Protein AF-A0A9E5NT18-F1 (afdb_monomer)

Sequence (107 aa):
NPAVIASTWSTMYEFAPHRLMLGLGAWFEPMASSVGVNRRRSLTAMREYVESIRSLFTMETVTYEGEFVQFKEAQLDIVQQDRSPREIPIYIGATGDKMLQLSGEIA

Solvent-accessible surface area (backbone atoms only — not comparable to full-atom values): 6581 Å² total; per-residue (Å²): 111,48,68,60,52,39,49,55,51,54,60,48,37,78,81,38,69,87,73,55,70,47,80,46,66,78,71,54,84,68,62,32,57,75,72,72,42,82,89,65,66,54,68,60,46,49,52,47,41,54,54,55,28,53,49,43,32,52,48,42,76,34,68,43,90,56,96,83,41,77,39,76,73,39,56,66,86,66,96,88,62,86,68,65,59,58,79,59,54,76,44,70,61,57,70,59,72,69,37,44,51,49,46,66,76,71,104

Radius of gyration: 14.47 Å; Cα contacts (8 Å, |Δi|>4): 128; chains: 1; bounding box: 33×27×36 Å

Foldseek 3Di:
DLLVVLLVVVVVCVVPPPPAAAEDELDDPPVCVVVVHDRDPSLQLVLQSLVVSQVQLQQAQDADDGPNDGDDRDGNDDDDDDSHRRPHHYHYPADDDSSVVSRVVSD

Structure (mmCIF, N/C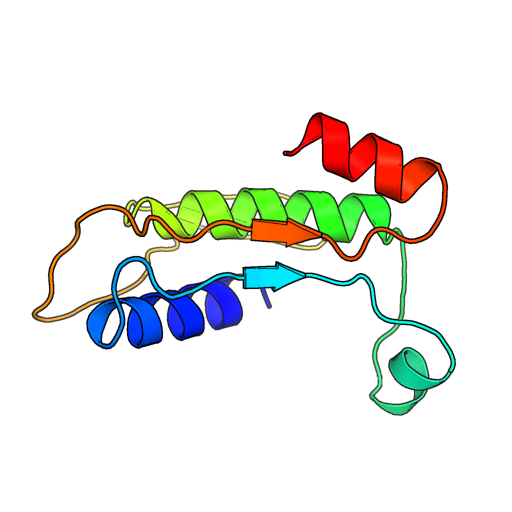A/C/O backbone):
data_AF-A0A9E5NT18-F1
#
_entry.id   AF-A0A9E5NT18-F1
#
loop_
_atom_site.group_PDB
_atom_site.id
_atom_site.type_symbol
_atom_site.label_atom_id
_atom_site.label_alt_id
_atom_site.label_comp_id
_atom_site.label_asym_id
_atom_site.label_entity_id
_atom_site.label_seq_id
_atom_site.pdbx_PDB_ins_code
_atom_site.Cartn_x
_atom_site.Cartn_y
_atom_site.Cartn_z
_atom_site.occupancy
_atom_site.B_iso_or_equiv
_atom_site.auth_seq_id
_atom_site.auth_comp_id
_atom_site.auth_asym_id
_atom_site.auth_atom_id
_atom_site.pdbx_PDB_model_num
ATOM 1 N N . ASN A 1 1 ? -0.302 8.610 -4.018 1.00 91.25 1 ASN A N 1
ATOM 2 C CA . ASN A 1 1 ? -0.259 8.898 -2.570 1.00 91.25 1 ASN A CA 1
ATOM 3 C C . ASN A 1 1 ? -1.168 7.894 -1.861 1.00 91.25 1 ASN A C 1
ATOM 5 O O . ASN A 1 1 ? -2.370 7.948 -2.105 1.00 91.25 1 ASN A O 1
ATOM 9 N N . PRO A 1 2 ? -0.619 6.978 -1.047 1.00 95.62 2 PRO A N 1
ATOM 10 C CA . PRO A 1 2 ? -1.390 5.942 -0.352 1.00 95.62 2 PRO A CA 1
ATOM 11 C C . PRO A 1 2 ? -2.412 6.484 0.658 1.00 95.62 2 PRO A C 1
ATOM 13 O O . PRO A 1 2 ? -3.504 5.934 0.737 1.00 95.62 2 PRO A O 1
ATOM 16 N N . ALA A 1 3 ? -2.136 7.592 1.355 1.00 95.88 3 ALA A N 1
ATOM 17 C CA . ALA A 1 3 ? -3.081 8.166 2.320 1.00 95.88 3 ALA A CA 1
ATOM 18 C C . ALA A 1 3 ? -4.360 8.684 1.642 1.00 95.88 3 ALA A C 1
ATOM 20 O O . ALA A 1 3 ? -5.466 8.456 2.126 1.00 95.88 3 ALA A O 1
ATOM 21 N N . VAL A 1 4 ? -4.217 9.318 0.473 1.00 95.94 4 VAL A N 1
ATOM 22 C CA . VAL A 1 4 ? -5.363 9.785 -0.328 1.00 95.94 4 VAL A CA 1
ATOM 23 C C . VAL A 1 4 ? -6.201 8.606 -0.824 1.00 95.94 4 VAL A C 1
ATOM 25 O O . VAL A 1 4 ? -7.427 8.659 -0.766 1.00 95.94 4 VAL A O 1
ATOM 28 N N . ILE A 1 5 ? -5.553 7.528 -1.278 1.00 96.88 5 ILE A N 1
ATOM 29 C CA . ILE A 1 5 ? -6.243 6.304 -1.711 1.00 96.88 5 ILE A CA 1
ATOM 30 C C . ILE A 1 5 ? -7.009 5.694 -0.532 1.00 96.88 5 ILE A C 1
ATOM 32 O O . ILE A 1 5 ? -8.208 5.456 -0.648 1.00 96.88 5 ILE A O 1
ATOM 36 N N . ALA A 1 6 ? -6.349 5.506 0.614 1.00 96.12 6 ALA A N 1
ATOM 37 C CA . ALA A 1 6 ? -6.965 4.932 1.805 1.00 96.12 6 ALA A CA 1
ATOM 38 C C . ALA A 1 6 ? -8.154 5.773 2.303 1.00 96.12 6 ALA A C 1
ATOM 40 O O . ALA A 1 6 ? -9.224 5.229 2.557 1.00 96.12 6 ALA A O 1
ATOM 41 N N . SER A 1 7 ? -8.013 7.101 2.361 1.00 94.69 7 SER A N 1
ATOM 42 C CA . SER A 1 7 ? -9.112 8.004 2.726 1.00 94.69 7 SER A CA 1
ATOM 43 C C . SER A 1 7 ? -10.290 7.893 1.754 1.00 94.69 7 SER A C 1
ATOM 45 O O . SER A 1 7 ? -11.419 7.701 2.194 1.00 94.69 7 SER A O 1
ATOM 47 N N . THR A 1 8 ? -10.029 7.909 0.442 1.00 95.00 8 THR A N 1
ATOM 48 C CA . THR A 1 8 ? -11.076 7.797 -0.590 1.00 95.00 8 THR A CA 1
ATOM 49 C C . THR A 1 8 ? -11.864 6.494 -0.448 1.00 95.00 8 THR A C 1
ATOM 51 O O . THR A 1 8 ? -13.094 6.503 -0.443 1.00 95.00 8 THR A O 1
ATOM 54 N N . TRP A 1 9 ? -11.165 5.367 -0.291 1.00 95.69 9 TRP A N 1
ATOM 55 C CA . TRP A 1 9 ? -11.807 4.061 -0.139 1.00 95.69 9 TRP A CA 1
ATOM 56 C C . TRP A 1 9 ? -12.518 3.909 1.206 1.00 95.69 9 TRP A C 1
ATOM 58 O O . TRP A 1 9 ? -13.595 3.319 1.245 1.00 95.69 9 TRP A O 1
ATOM 68 N N . SER A 1 10 ? -11.971 4.480 2.282 1.00 92.56 10 SER A N 1
ATOM 69 C CA . SER A 1 10 ? -12.621 4.505 3.596 1.00 92.56 10 SER A CA 1
ATOM 70 C C . SER A 1 10 ? -13.931 5.295 3.556 1.00 92.56 10 SER A C 1
ATOM 72 O O . SER A 1 10 ? -14.950 4.792 4.018 1.00 92.56 10 SER A O 1
ATOM 74 N N . THR A 1 11 ? -13.957 6.465 2.906 1.00 91.19 11 THR A N 1
ATOM 75 C CA . THR A 1 11 ? -15.200 7.225 2.696 1.00 91.19 11 THR A CA 1
ATOM 76 C C . THR A 1 11 ? -16.211 6.428 1.881 1.00 91.19 11 THR A C 1
ATOM 78 O O . THR A 1 11 ? -17.383 6.372 2.231 1.00 91.19 11 THR A O 1
ATOM 81 N N . MET A 1 12 ? -15.789 5.776 0.794 1.00 92.50 12 MET A N 1
ATOM 82 C CA . MET A 1 12 ? -16.713 4.962 -0.001 1.00 92.50 12 MET A CA 1
ATOM 83 C C . MET A 1 12 ? -17.272 3.777 0.800 1.00 92.50 12 MET A C 1
ATOM 85 O O . MET A 1 12 ? -18.424 3.394 0.586 1.00 92.50 12 MET A O 1
ATOM 89 N N . TYR A 1 13 ? -16.470 3.177 1.687 1.00 91.69 13 TYR A N 1
ATOM 90 C CA . TYR A 1 13 ? -16.854 1.997 2.470 1.00 91.69 13 TYR A CA 1
ATOM 91 C C . TYR A 1 13 ? -18.066 2.267 3.352 1.00 91.69 13 TYR A C 1
ATOM 93 O O . TYR A 1 13 ? -18.915 1.396 3.506 1.00 91.69 13 TYR A O 1
ATOM 101 N N . GLU A 1 14 ? -18.205 3.497 3.833 1.00 87.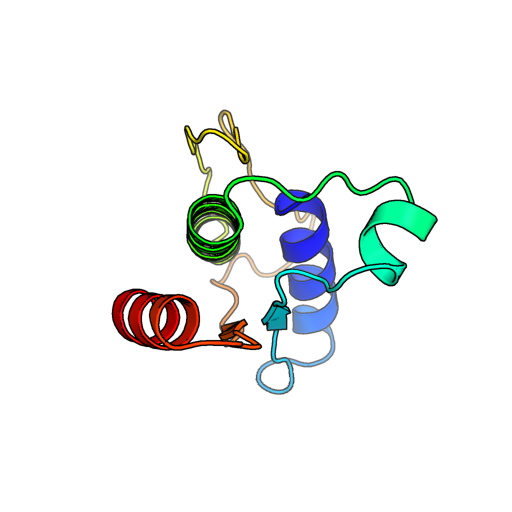25 14 GLU A N 1
ATOM 102 C CA . GLU A 1 14 ? -19.348 3.939 4.633 1.00 87.25 14 GLU A CA 1
ATOM 103 C C . GLU A 1 14 ? -20.666 3.893 3.843 1.00 87.25 14 GLU A C 1
ATOM 105 O O . GLU A 1 14 ? -21.719 3.592 4.401 1.00 87.25 14 GLU A O 1
ATOM 110 N N . PHE A 1 15 ? -20.623 4.119 2.527 1.00 89.88 15 PHE A N 1
ATOM 111 C CA . PHE A 1 15 ? -21.810 4.077 1.666 1.00 89.88 15 PHE A CA 1
ATOM 112 C C . PHE A 1 15 ? -22.104 2.684 1.098 1.00 89.88 15 PHE A C 1
ATOM 114 O O . PHE A 1 15 ? -23.229 2.410 0.673 1.00 89.88 15 PHE A O 1
ATOM 121 N N . ALA A 1 16 ? -21.097 1.814 1.027 1.00 90.25 16 ALA A N 1
ATOM 122 C CA . ALA A 1 16 ? -21.198 0.518 0.365 1.00 90.25 16 ALA A CA 1
ATOM 123 C C . ALA A 1 16 ? -20.351 -0.559 1.072 1.00 90.25 16 ALA A C 1
ATOM 125 O O . ALA A 1 16 ? -19.442 -1.127 0.451 1.00 90.25 16 ALA A O 1
ATOM 126 N N . PRO A 1 17 ? -20.648 -0.876 2.347 1.00 84.75 17 PRO A N 1
ATOM 127 C CA . PRO A 1 17 ? -19.889 -1.874 3.089 1.00 84.75 17 PRO A CA 1
ATOM 128 C C . PRO A 1 17 ? -19.959 -3.231 2.379 1.00 84.75 17 PRO A C 1
ATOM 130 O O . PRO A 1 17 ? -20.977 -3.586 1.779 1.00 84.75 17 PRO A O 1
ATOM 133 N N . HIS A 1 18 ? -18.847 -3.968 2.400 1.00 86.81 18 HIS A N 1
ATOM 134 C CA . HIS A 1 18 ? -18.672 -5.279 1.748 1.00 86.81 18 HIS A CA 1
ATOM 135 C C . HIS A 1 18 ? -18.880 -5.313 0.221 1.00 86.81 18 HIS A C 1
ATOM 137 O O . HIS A 1 18 ? -18.926 -6.388 -0.376 1.00 86.81 18 HIS A O 1
ATOM 143 N N . ARG A 1 19 ? -19.001 -4.155 -0.438 1.00 93.62 19 ARG A N 1
ATOM 144 C CA . ARG A 1 19 ? -19.179 -4.052 -1.900 1.00 93.62 19 ARG A CA 1
ATOM 145 C C . ARG A 1 19 ? -18.001 -3.389 -2.606 1.00 93.62 19 ARG A C 1
ATOM 147 O O . ARG A 1 19 ? -18.042 -3.213 -3.823 1.00 93.62 19 ARG A O 1
ATOM 154 N N . LEU A 1 20 ? -16.976 -2.997 -1.855 1.00 94.88 20 LEU A N 1
ATOM 155 C CA . LEU A 1 20 ? -15.801 -2.321 -2.382 1.00 94.88 20 LEU A CA 1
ATOM 156 C C . LEU A 1 20 ? -14.614 -3.255 -2.484 1.00 94.88 20 LEU A C 1
ATOM 158 O O . LEU A 1 20 ? -14.385 -4.100 -1.628 1.00 94.88 20 LEU A O 1
ATOM 162 N N . MET A 1 21 ? -13.831 -3.029 -3.529 1.00 95.69 21 MET A N 1
ATOM 163 C CA . MET A 1 21 ? -12.553 -3.676 -3.778 1.00 95.69 21 MET A CA 1
ATOM 164 C C . MET A 1 21 ? -11.583 -2.578 -4.222 1.00 95.69 21 MET A C 1
ATOM 166 O O . MET A 1 21 ? -11.963 -1.677 -4.976 1.00 95.69 21 MET A O 1
ATOM 170 N N . LEU A 1 22 ? -10.341 -2.618 -3.748 1.00 97.06 22 LEU A N 1
ATOM 171 C CA . LEU A 1 22 ? -9.284 -1.693 -4.154 1.00 97.06 22 LEU A CA 1
ATOM 172 C C . LEU A 1 22 ? -8.356 -2.387 -5.153 1.00 97.06 22 LEU A C 1
ATOM 174 O O . LEU A 1 22 ? -7.578 -3.257 -4.782 1.00 97.06 22 LEU A O 1
ATOM 178 N N . GLY A 1 23 ? -8.426 -1.993 -6.424 1.00 96.19 23 GLY A N 1
ATOM 179 C CA . GLY A 1 23 ? -7.482 -2.436 -7.452 1.00 96.19 23 GLY A CA 1
ATOM 180 C C . GLY A 1 23 ? -6.264 -1.515 -7.532 1.00 96.19 23 GLY A C 1
ATOM 181 O O . GLY A 1 23 ? -6.417 -0.318 -7.770 1.00 96.19 23 GLY A O 1
ATOM 182 N N . LEU A 1 24 ? -5.057 -2.062 -7.382 1.00 95.50 24 LEU A N 1
ATOM 183 C CA . LEU A 1 24 ? -3.791 -1.339 -7.513 1.00 95.50 24 LEU A CA 1
ATOM 184 C C . LEU A 1 24 ? -2.991 -1.845 -8.714 1.00 95.50 24 LEU A C 1
ATOM 186 O O . LEU A 1 24 ? -2.843 -3.044 -8.926 1.00 95.50 24 LEU A O 1
ATOM 190 N N . GLY A 1 25 ? -2.435 -0.920 -9.495 1.00 91.69 25 GLY A N 1
ATOM 191 C CA . GLY A 1 25 ? -1.604 -1.225 -10.657 1.00 91.69 25 GLY A CA 1
ATOM 192 C C . GLY A 1 25 ? -0.358 -0.349 -10.699 1.00 91.69 25 GLY A C 1
ATOM 193 O O . GLY A 1 25 ? -0.361 0.791 -10.241 1.00 91.69 25 GLY A O 1
ATOM 194 N N . ALA A 1 26 ? 0.724 -0.873 -11.271 1.00 88.75 26 ALA A N 1
ATOM 195 C CA . ALA A 1 26 ? 2.020 -0.192 -11.307 1.00 88.75 26 ALA A CA 1
ATOM 196 C C . ALA A 1 26 ? 2.157 0.859 -12.431 1.00 88.75 26 ALA A C 1
ATOM 198 O O . ALA A 1 26 ? 3.279 1.304 -12.700 1.00 88.75 26 ALA A O 1
ATOM 199 N N . TRP A 1 27 ? 1.046 1.217 -13.094 1.00 86.50 27 TRP A N 1
ATOM 200 C CA . TRP A 1 27 ? 0.989 1.980 -14.351 1.00 86.50 27 TRP A CA 1
ATOM 201 C C . TRP A 1 27 ? 1.816 1.359 -15.500 1.00 86.50 27 TRP A C 1
ATOM 203 O O . TRP A 1 27 ? 2.673 0.500 -15.285 1.00 86.50 27 TRP A O 1
ATOM 213 N N . PHE A 1 28 ? 1.567 1.779 -16.743 1.00 86.31 28 PHE A N 1
ATOM 214 C CA . PHE A 1 28 ? 2.321 1.332 -17.924 1.00 86.31 28 PHE A CA 1
ATOM 215 C C . PHE A 1 28 ? 2.828 2.521 -18.753 1.00 86.31 28 PHE A C 1
ATOM 217 O O . PHE A 1 28 ? 2.266 3.613 -18.683 1.00 86.31 28 PHE A O 1
ATOM 224 N N . GLU A 1 29 ? 3.901 2.322 -19.521 1.00 85.31 29 GLU A N 1
ATOM 225 C CA . GLU A 1 29 ? 4.428 3.329 -20.455 1.00 85.31 29 GLU A CA 1
ATOM 226 C C . GLU A 1 29 ? 3.765 3.204 -21.836 1.00 85.31 29 GLU A C 1
ATOM 228 O O . GLU A 1 29 ? 3.493 2.081 -22.259 1.00 85.31 29 GLU A O 1
ATOM 233 N N . PRO A 1 30 ? 3.531 4.311 -22.569 1.00 88.19 30 PRO A N 1
ATOM 234 C CA . PRO A 1 30 ? 3.946 5.691 -22.273 1.00 88.19 30 PRO A CA 1
ATOM 235 C C . PRO A 1 30 ? 2.962 6.479 -21.386 1.00 88.19 30 PRO A C 1
ATOM 237 O O . PRO A 1 30 ? 3.148 7.668 -21.144 1.00 88.19 30 PRO A O 1
ATOM 240 N N . MET A 1 31 ? 1.886 5.849 -20.905 1.00 87.81 31 MET A N 1
ATOM 241 C CA . MET A 1 31 ? 0.841 6.553 -20.153 1.00 87.81 31 MET A CA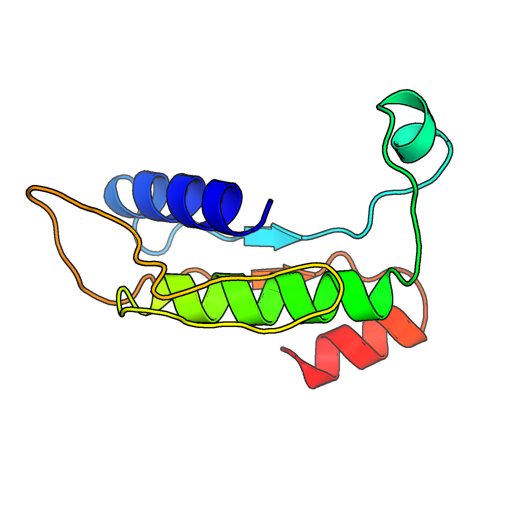 1
ATOM 242 C C . MET A 1 31 ? 1.370 7.188 -18.866 1.00 87.81 31 MET A C 1
ATOM 244 O O . MET A 1 31 ? 1.018 8.325 -18.566 1.00 87.81 31 MET A O 1
ATOM 248 N N . ALA A 1 32 ? 2.240 6.495 -18.132 1.00 89.75 32 ALA A N 1
ATOM 249 C CA . ALA A 1 32 ? 2.822 7.014 -16.899 1.00 89.75 32 ALA A CA 1
ATOM 250 C C . ALA A 1 32 ? 3.628 8.299 -17.137 1.00 89.75 32 ALA A C 1
ATOM 252 O O . ALA A 1 32 ? 3.357 9.323 -16.507 1.00 89.75 32 ALA A O 1
ATOM 253 N N . SER A 1 33 ? 4.557 8.276 -18.096 1.00 91.31 33 SER A N 1
ATOM 254 C CA . SER A 1 33 ? 5.345 9.460 -18.444 1.00 91.31 33 SER A CA 1
ATOM 255 C C . SER A 1 33 ? 4.481 10.613 -18.969 1.00 91.31 33 SER A C 1
ATOM 257 O O . SER A 1 33 ? 4.750 11.766 -18.633 1.00 91.31 33 SER A O 1
ATOM 259 N N . SER A 1 34 ? 3.393 10.325 -19.694 1.00 92.38 34 SER A N 1
ATOM 260 C CA . SER A 1 3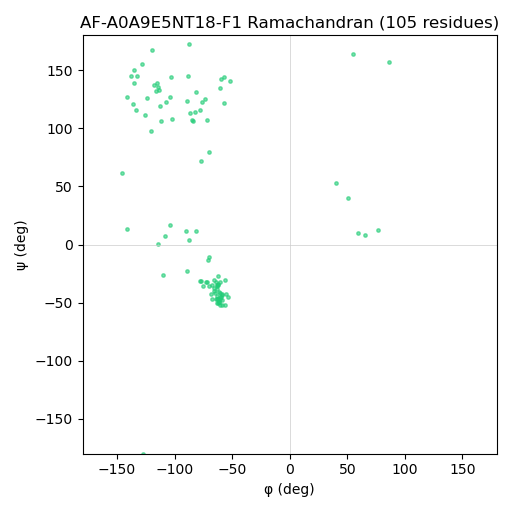4 ? 2.475 11.354 -20.212 1.00 92.38 34 SER A CA 1
ATOM 261 C C . SER A 1 34 ? 1.776 12.182 -19.125 1.00 92.38 34 SER A C 1
ATOM 263 O O . SER A 1 34 ? 1.440 13.341 -19.354 1.00 92.38 34 SER A O 1
ATOM 265 N N . VAL A 1 35 ? 1.599 11.614 -17.927 1.00 92.44 35 VAL A N 1
ATOM 266 C CA . VAL A 1 35 ? 0.998 12.289 -16.763 1.00 92.44 35 VAL A CA 1
ATOM 267 C C . VAL A 1 35 ? 2.046 12.710 -15.726 1.00 92.44 35 VAL A C 1
ATOM 269 O O . VAL A 1 35 ? 1.716 12.988 -14.575 1.00 92.44 35 VAL A O 1
ATOM 272 N N . GLY A 1 36 ? 3.324 12.743 -16.116 1.00 90.94 36 GLY A N 1
ATOM 273 C CA . GLY A 1 36 ? 4.426 13.181 -15.258 1.00 90.94 36 GLY A CA 1
ATOM 274 C C . GLY A 1 36 ? 4.864 12.157 -14.206 1.00 90.94 36 GLY A C 1
ATOM 275 O O . GLY A 1 36 ? 5.615 12.500 -13.293 1.00 90.94 36 GLY A O 1
ATOM 276 N N . VAL A 1 37 ? 4.425 10.898 -14.308 1.00 89.69 37 VAL A N 1
ATOM 277 C CA . VAL A 1 37 ? 4.829 9.832 -13.384 1.00 89.69 37 VAL A CA 1
ATOM 278 C C . VAL A 1 37 ? 6.127 9.197 -13.870 1.00 89.69 37 VAL A C 1
ATOM 280 O O . VAL A 1 37 ? 6.161 8.500 -14.881 1.00 89.69 37 VAL A O 1
ATOM 283 N N . ASN A 1 38 ? 7.198 9.386 -13.100 1.00 89.00 38 ASN A N 1
ATOM 284 C CA . ASN A 1 38 ? 8.456 8.677 -13.310 1.00 89.00 38 ASN A CA 1
ATOM 285 C C . ASN A 1 38 ? 8.418 7.308 -12.609 1.00 89.00 38 ASN A C 1
ATOM 287 O O . ASN A 1 38 ? 8.482 7.218 -11.379 1.00 89.00 38 ASN A O 1
ATOM 291 N N . ARG A 1 39 ? 8.310 6.230 -13.394 1.00 89.00 39 ARG A N 1
ATOM 292 C CA . ARG A 1 39 ? 8.286 4.859 -12.873 1.00 89.00 39 ARG A CA 1
ATOM 293 C C . ARG A 1 39 ? 9.694 4.390 -12.514 1.00 89.00 39 ARG A C 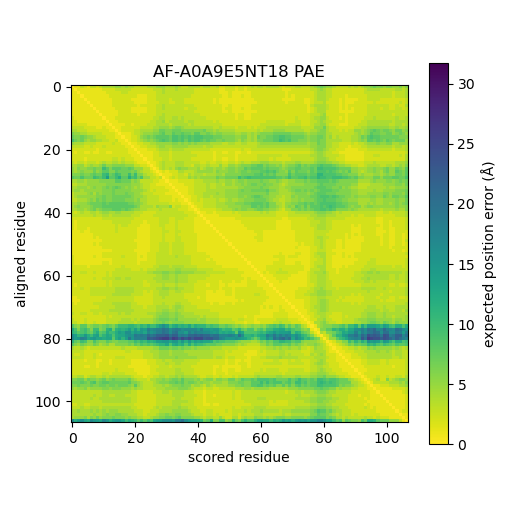1
ATOM 295 O O . ARG A 1 39 ? 10.535 4.166 -13.378 1.00 89.00 39 ARG A O 1
ATOM 302 N N . ARG A 1 40 ? 9.916 4.128 -11.227 1.00 92.00 40 ARG A N 1
ATOM 303 C CA . ARG A 1 40 ? 11.139 3.502 -10.703 1.00 92.00 40 ARG A CA 1
ATOM 304 C C . ARG A 1 40 ? 10.785 2.471 -9.636 1.00 92.00 40 ARG A C 1
ATOM 306 O O . ARG A 1 40 ? 9.824 2.666 -8.903 1.00 92.00 40 ARG A O 1
ATOM 313 N N . ARG A 1 41 ? 11.553 1.375 -9.572 1.00 93.19 41 ARG A N 1
ATOM 314 C CA . ARG A 1 41 ? 11.409 0.270 -8.595 1.00 93.19 41 ARG A CA 1
ATOM 315 C C . ARG A 1 41 ? 9.945 -0.115 -8.311 1.00 93.19 41 ARG A C 1
ATOM 317 O O . ARG A 1 41 ? 9.516 -0.172 -7.164 1.00 93.19 41 ARG A O 1
ATOM 324 N N . SER A 1 42 ? 9.174 -0.397 -9.364 1.00 92.31 42 SER A N 1
ATOM 325 C CA . SER A 1 42 ? 7.722 -0.617 -9.272 1.00 92.31 42 SER A CA 1
ATOM 326 C C . SER A 1 42 ? 7.297 -1.726 -8.304 1.00 92.31 42 SER A C 1
ATOM 328 O O . SER A 1 42 ? 6.220 -1.629 -7.733 1.00 92.31 42 SER A O 1
ATOM 330 N N . LEU A 1 43 ? 8.125 -2.758 -8.108 1.00 94.44 43 LEU A N 1
ATOM 331 C CA . LEU A 1 43 ? 7.857 -3.822 -7.132 1.00 94.44 43 LEU A CA 1
ATOM 332 C C . LEU A 1 43 ? 7.920 -3.289 -5.693 1.00 94.44 43 LEU A C 1
ATOM 334 O O . LEU A 1 43 ? 7.007 -3.534 -4.913 1.00 94.44 43 LEU A O 1
ATOM 338 N N . THR A 1 44 ? 8.958 -2.513 -5.367 1.00 96.06 44 THR A N 1
ATOM 339 C CA . THR A 1 44 ? 9.107 -1.851 -4.063 1.00 96.06 44 THR A CA 1
ATOM 340 C C . THR A 1 44 ? 7.961 -0.873 -3.827 1.00 96.06 44 THR A C 1
ATOM 342 O O . THR A 1 44 ? 7.280 -0.966 -2.815 1.00 96.06 44 THR A O 1
ATO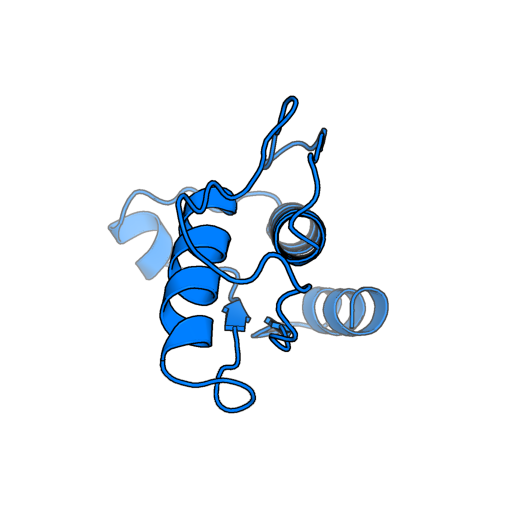M 345 N N . ALA A 1 45 ? 7.674 -0.009 -4.806 1.00 95.12 45 ALA A N 1
ATOM 346 C CA . ALA A 1 45 ? 6.571 0.942 -4.706 1.00 95.12 45 ALA A CA 1
ATOM 347 C C . ALA A 1 45 ? 5.217 0.246 -4.490 1.00 95.12 45 ALA A C 1
ATOM 349 O O . ALA A 1 45 ? 4.428 0.694 -3.665 1.00 95.12 45 ALA A O 1
ATOM 350 N N . MET A 1 46 ? 4.949 -0.858 -5.199 1.00 95.69 46 MET A N 1
ATOM 351 C CA . MET A 1 46 ? 3.711 -1.623 -5.032 1.00 95.69 46 MET A CA 1
ATOM 352 C C . MET A 1 46 ? 3.599 -2.224 -3.629 1.00 95.69 46 MET A C 1
ATOM 354 O O . MET A 1 46 ? 2.559 -2.067 -2.994 1.00 95.69 46 MET A O 1
ATOM 358 N N . ARG A 1 47 ? 4.669 -2.861 -3.130 1.00 96.88 47 ARG A N 1
ATOM 359 C CA . ARG A 1 47 ? 4.711 -3.421 -1.772 1.00 96.88 47 ARG A CA 1
ATOM 360 C C . ARG A 1 47 ? 4.400 -2.352 -0.729 1.00 96.88 47 ARG A C 1
ATOM 362 O O . ARG A 1 47 ? 3.483 -2.531 0.066 1.00 96.88 47 ARG A O 1
ATOM 369 N N . GLU A 1 48 ? 5.105 -1.225 -0.792 1.00 97.56 48 GLU A N 1
ATOM 370 C CA . GLU A 1 48 ? 4.923 -0.146 0.177 1.00 97.56 48 GLU A CA 1
ATOM 371 C C . GLU A 1 48 ? 3.518 0.455 0.121 1.00 97.56 48 GLU A C 1
ATOM 373 O O . GLU A 1 48 ? 2.928 0.760 1.154 1.00 97.56 48 GLU A O 1
ATOM 378 N N . TYR A 1 49 ? 2.937 0.593 -1.074 1.00 97.00 49 TYR A N 1
ATOM 379 C CA . TYR A 1 49 ? 1.561 1.065 -1.222 1.00 97.00 49 TYR A CA 1
ATOM 380 C C . TYR A 1 49 ? 0.557 0.092 -0.600 1.00 97.00 49 TYR A C 1
ATOM 382 O O . TYR A 1 49 ? -0.322 0.531 0.134 1.00 97.00 49 TYR A O 1
ATOM 390 N N . VAL A 1 50 ? 0.681 -1.211 -0.862 1.00 97.38 50 VAL A N 1
ATOM 391 C CA . VAL A 1 50 ? -0.232 -2.222 -0.306 1.00 97.38 50 VAL A CA 1
ATOM 392 C C . VAL A 1 50 ? -0.136 -2.264 1.217 1.00 97.38 50 VAL A C 1
ATOM 394 O O . VAL A 1 50 ? -1.160 -2.170 1.890 1.00 97.38 50 VAL A O 1
ATOM 397 N N . GLU A 1 51 ? 1.076 -2.366 1.764 1.00 97.56 51 GLU A N 1
ATOM 398 C CA . GLU A 1 51 ? 1.302 -2.447 3.210 1.00 97.56 51 GLU A CA 1
ATOM 399 C C . GLU A 1 51 ? 0.799 -1.188 3.925 1.00 97.56 51 GLU A C 1
ATOM 401 O O . GLU A 1 51 ? 0.017 -1.280 4.867 1.00 97.56 51 GLU A O 1
ATOM 406 N N . SER A 1 52 ? 1.177 -0.004 3.437 1.00 97.88 52 SER A N 1
ATOM 407 C CA . SER A 1 52 ? 0.796 1.264 4.067 1.00 97.88 52 SER A CA 1
ATOM 408 C C . SER A 1 52 ? -0.711 1.540 4.008 1.00 97.88 52 SER A C 1
ATOM 410 O O . SER A 1 52 ? -1.278 2.040 4.979 1.00 97.88 52 SER A O 1
ATOM 412 N N . ILE A 1 53 ? -1.387 1.187 2.907 1.00 97.69 53 ILE A N 1
ATOM 413 C CA . ILE A 1 53 ? -2.846 1.325 2.790 1.00 97.69 53 ILE A CA 1
ATOM 414 C C . ILE A 1 53 ? -3.557 0.346 3.729 1.00 97.69 53 ILE A C 1
ATOM 416 O O . ILE A 1 53 ? -4.501 0.751 4.406 1.00 97.69 53 ILE A O 1
ATOM 420 N N . ARG A 1 54 ? -3.100 -0.911 3.819 1.00 96.69 54 ARG A N 1
ATOM 421 C CA . ARG A 1 54 ? -3.662 -1.885 4.770 1.00 96.69 54 ARG A CA 1
ATOM 422 C C . ARG A 1 54 ? -3.538 -1.407 6.207 1.00 96.69 54 ARG A C 1
ATOM 424 O O . ARG A 1 54 ? -4.514 -1.493 6.943 1.00 96.69 54 ARG A O 1
ATOM 431 N N . SER A 1 55 ? -2.382 -0.861 6.579 1.00 96.94 55 SER A N 1
ATOM 432 C CA . SER A 1 55 ? -2.197 -0.284 7.908 1.00 96.94 55 SER A CA 1
A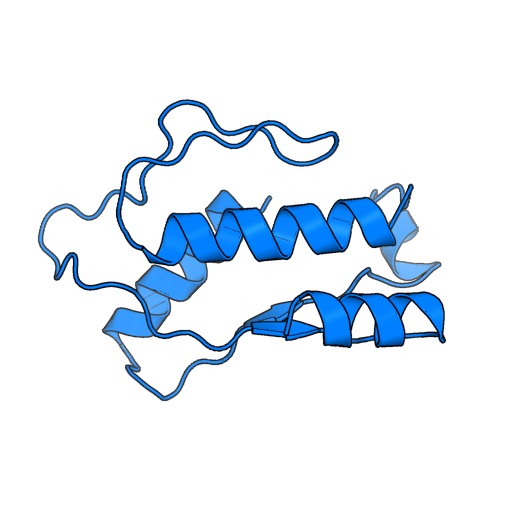TOM 433 C C . SER A 1 55 ? -3.168 0.868 8.159 1.00 96.94 55 SER A C 1
ATOM 435 O O . SER A 1 55 ? -3.762 0.935 9.221 1.00 96.94 55 SER A O 1
ATOM 437 N N . LEU A 1 56 ? -3.408 1.754 7.186 1.00 96.81 56 LEU A N 1
ATOM 438 C CA . LEU A 1 56 ? -4.392 2.833 7.356 1.00 96.81 56 LEU A CA 1
ATOM 439 C C . LEU A 1 56 ? -5.837 2.323 7.480 1.00 96.81 56 LEU A C 1
ATOM 441 O O . LEU A 1 56 ? -6.647 2.945 8.165 1.00 96.81 56 LEU A O 1
ATOM 445 N N . PHE A 1 57 ? -6.172 1.193 6.854 1.00 95.69 57 PHE A N 1
ATOM 446 C CA . PHE A 1 57 ? -7.488 0.564 6.986 1.00 95.69 57 PHE A CA 1
ATOM 447 C C . PHE A 1 57 ? -7.749 -0.057 8.363 1.00 95.69 57 PHE A C 1
ATOM 449 O O . PHE A 1 57 ? -8.906 -0.353 8.658 1.00 95.69 57 PHE A O 1
ATOM 456 N N . THR A 1 58 ? -6.746 -0.190 9.240 1.00 95.06 58 THR A N 1
ATOM 457 C CA . THR A 1 58 ? -6.988 -0.578 10.643 1.00 95.06 58 THR A CA 1
ATOM 458 C C . THR A 1 58 ? -7.654 0.533 11.454 1.00 95.06 58 THR A C 1
ATOM 460 O O . THR A 1 58 ? -8.146 0.259 12.543 1.00 95.06 58 THR A O 1
ATOM 463 N N . MET A 1 59 ? -7.698 1.766 10.927 1.00 93.56 59 MET A N 1
ATOM 464 C CA . MET A 1 59 ? -8.180 2.975 11.609 1.00 93.56 59 MET A CA 1
ATOM 465 C C . MET A 1 59 ? -7.322 3.417 12.812 1.00 93.56 59 MET A C 1
ATOM 467 O O . MET A 1 59 ? -7.680 4.360 13.527 1.00 93.56 59 MET A O 1
ATOM 471 N N . GLU A 1 60 ? -6.164 2.789 13.017 1.00 93.81 60 GLU A N 1
ATOM 472 C CA . GLU A 1 60 ? -5.193 3.145 14.053 1.00 93.81 60 GLU A CA 1
ATOM 473 C C . GLU A 1 60 ? -4.212 4.225 13.569 1.00 93.81 60 GLU A C 1
ATOM 475 O O . GLU A 1 60 ? -4.186 4.611 12.398 1.00 93.81 60 GLU A O 1
ATOM 480 N N . THR A 1 61 ? -3.390 4.729 14.489 1.00 95.25 61 THR A N 1
ATOM 481 C CA . THR A 1 61 ? -2.272 5.615 14.156 1.00 95.25 61 THR A CA 1
ATOM 482 C C . THR A 1 61 ? -1.119 4.799 13.576 1.00 95.25 61 THR A C 1
ATOM 484 O O . THR A 1 61 ? -0.592 3.898 14.225 1.00 95.25 61 THR A O 1
ATOM 487 N N . VAL A 1 62 ? -0.694 5.146 12.365 1.00 96.38 62 VAL A N 1
ATOM 488 C CA . VAL A 1 62 ? 0.295 4.413 11.575 1.00 96.38 62 VAL A CA 1
ATOM 489 C C . VAL A 1 62 ? 1.545 5.254 11.352 1.00 96.38 62 VAL A C 1
ATOM 491 O O . VAL A 1 62 ? 1.493 6.390 10.877 1.00 96.38 62 VAL A O 1
ATOM 494 N N . THR A 1 63 ? 2.695 4.640 11.601 1.00 97.56 63 THR A N 1
ATOM 495 C CA . THR A 1 63 ? 3.997 5.109 11.123 1.00 97.56 63 THR A CA 1
ATOM 496 C C . THR A 1 63 ? 4.523 4.077 10.131 1.00 97.56 63 THR A C 1
ATOM 498 O O . THR A 1 63 ? 4.449 2.877 10.385 1.00 97.56 63 THR A O 1
ATOM 501 N N . TYR A 1 64 ? 5.009 4.536 8.981 1.00 97.81 64 TYR A N 1
ATOM 502 C CA . TYR A 1 64 ? 5.525 3.683 7.911 1.00 97.81 64 TYR A CA 1
ATOM 503 C C . TYR A 1 64 ? 6.752 4.356 7.310 1.00 97.81 64 TYR A C 1
ATOM 505 O O . TYR A 1 64 ? 6.672 5.515 6.910 1.00 97.81 64 TYR A O 1
ATOM 513 N N . GLU A 1 65 ? 7.872 3.647 7.237 1.00 97.62 65 GLU A N 1
ATOM 514 C CA . GLU A 1 65 ? 9.135 4.185 6.731 1.00 97.62 65 GLU A CA 1
ATOM 515 C C . GLU A 1 65 ? 9.607 3.368 5.529 1.00 97.62 65 GLU A C 1
ATOM 517 O O . GLU A 1 65 ? 10.211 2.306 5.669 1.00 97.62 65 GLU A O 1
ATOM 522 N N . GLY A 1 66 ? 9.309 3.875 4.335 1.00 97.38 66 GLY A N 1
ATOM 523 C CA . GLY A 1 66 ? 9.702 3.294 3.058 1.00 97.38 66 GLY A CA 1
ATOM 524 C C . GLY A 1 66 ? 10.408 4.289 2.137 1.00 97.38 66 GLY A C 1
ATOM 525 O O . GLY A 1 66 ? 10.620 5.466 2.454 1.00 97.38 66 GLY A O 1
ATOM 526 N N . GLU A 1 67 ? 10.785 3.804 0.958 1.00 96.94 67 GLU A N 1
ATOM 527 C CA . GLU A 1 67 ? 11.425 4.598 -0.090 1.00 96.94 67 GLU A CA 1
ATOM 528 C C . GLU A 1 67 ? 10.418 5.481 -0.849 1.00 96.94 67 GLU A C 1
ATOM 530 O O . GLU A 1 67 ? 10.764 6.561 -1.335 1.00 96.94 67 GLU A O 1
ATOM 535 N N . PHE A 1 68 ? 9.178 5.014 -0.981 1.00 95.81 68 PHE A N 1
ATOM 536 C CA . PHE A 1 68 ? 8.078 5.662 -1.695 1.00 95.81 68 PHE A CA 1
ATOM 537 C C . PHE A 1 68 ? 6.984 6.173 -0.763 1.00 95.81 68 PHE A C 1
ATOM 539 O O . PHE A 1 68 ? 6.267 7.108 -1.132 1.00 95.81 68 PHE A O 1
ATOM 546 N N . VAL A 1 69 ? 6.829 5.561 0.410 1.00 97.50 69 VAL A N 1
ATOM 547 C CA . VAL A 1 69 ? 5.811 5.923 1.393 1.00 97.50 69 VAL A CA 1
ATOM 548 C C . VAL A 1 69 ? 6.467 6.245 2.722 1.00 97.50 69 VAL A C 1
ATOM 550 O O . VAL A 1 69 ? 7.217 5.443 3.264 1.00 97.50 69 VAL A O 1
ATOM 553 N N . GLN A 1 70 ? 6.161 7.422 3.260 1.00 97.81 70 GLN A N 1
ATOM 554 C CA . GLN A 1 70 ? 6.597 7.834 4.588 1.00 97.81 70 GLN A CA 1
ATOM 555 C C . GLN A 1 70 ? 5.408 8.417 5.334 1.00 97.81 70 GLN A C 1
ATOM 557 O O . GLN A 1 70 ? 4.847 9.436 4.926 1.00 97.81 70 GLN A O 1
ATOM 562 N N . PHE A 1 71 ? 5.019 7.753 6.412 1.00 97.06 7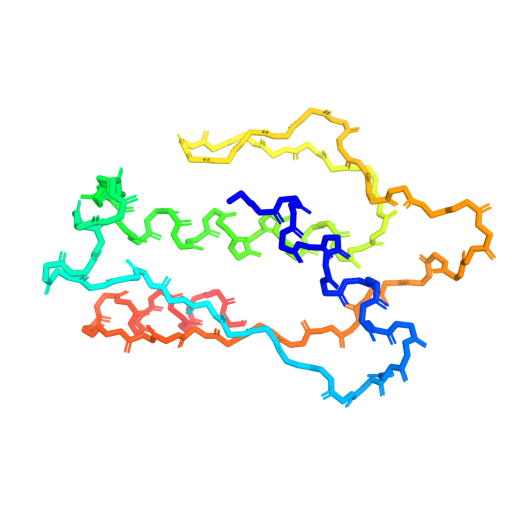1 PHE A N 1
ATOM 563 C CA . PHE A 1 71 ? 3.995 8.202 7.339 1.00 97.06 71 PHE A CA 1
ATOM 564 C C . PHE A 1 71 ? 4.623 8.395 8.705 1.00 97.06 71 PHE A C 1
ATOM 566 O O . PHE A 1 71 ? 5.372 7.540 9.170 1.00 97.06 71 PHE A O 1
ATOM 573 N N . LYS A 1 72 ? 4.263 9.492 9.362 1.00 97.06 72 LYS A N 1
ATOM 574 C CA . LYS A 1 72 ? 4.601 9.749 10.754 1.00 97.06 72 LYS A CA 1
ATOM 575 C C . LYS A 1 72 ? 3.307 10.035 11.492 1.00 97.06 72 LYS A C 1
ATOM 577 O O . LYS A 1 72 ? 2.687 11.057 11.217 1.00 97.06 72 LYS A O 1
ATOM 582 N N . GLU A 1 73 ? 2.920 9.121 12.378 1.00 95.81 73 GLU A N 1
ATOM 583 C CA . GLU A 1 73 ? 1.707 9.245 13.197 1.00 95.81 73 GLU A CA 1
ATOM 584 C C . GLU A 1 73 ? 0.454 9.577 12.362 1.00 95.81 73 GLU A C 1
ATOM 586 O O . GLU A 1 73 ? -0.381 10.395 12.744 1.00 95.81 73 GLU A O 1
ATOM 591 N N . ALA A 1 74 ? 0.332 8.959 11.184 1.00 94.62 74 ALA A N 1
ATOM 592 C CA . ALA A 1 74 ? -0.780 9.186 10.275 1.00 94.62 74 ALA A CA 1
ATOM 593 C C . ALA A 1 74 ? -1.997 8.361 10.704 1.00 94.62 74 ALA A C 1
ATOM 595 O O . ALA A 1 74 ? -1.890 7.157 10.907 1.00 94.62 74 ALA A O 1
ATOM 596 N N . GLN A 1 75 ? -3.166 8.986 10.776 1.00 93.19 75 GLN A N 1
ATOM 597 C CA . GLN A 1 75 ? -4.436 8.311 11.031 1.00 93.19 75 GLN A CA 1
ATOM 598 C C . GLN A 1 75 ? -5.476 8.809 10.026 1.00 93.19 75 GLN A C 1
ATOM 600 O O . GLN A 1 75 ? -5.465 9.982 9.645 1.00 93.19 75 GLN A O 1
ATOM 605 N N . LEU A 1 76 ? -6.377 7.927 9.589 1.00 91.88 76 LEU A N 1
ATOM 606 C CA . LEU A 1 76 ? -7.553 8.353 8.836 1.00 91.88 76 LEU A 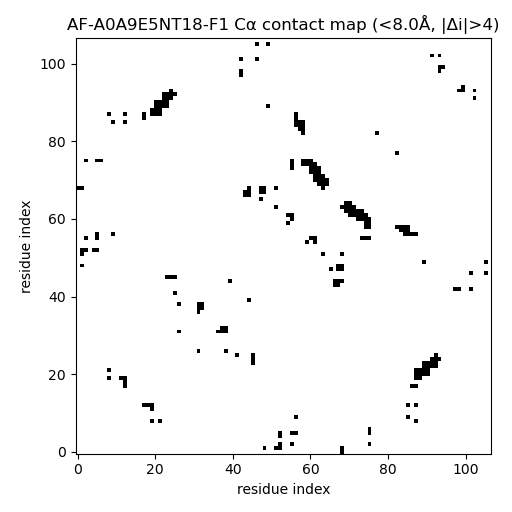CA 1
ATOM 607 C C . LEU A 1 76 ? -8.518 9.060 9.793 1.00 91.88 76 LEU A C 1
ATOM 609 O O . LEU A 1 76 ? -9.142 8.419 10.637 1.00 91.88 76 LEU A O 1
ATOM 613 N N . ASP A 1 77 ? -8.604 10.384 9.678 1.00 79.62 77 ASP A N 1
ATOM 614 C CA . ASP A 1 77 ? -9.484 11.190 10.519 1.00 79.62 77 ASP A CA 1
ATOM 615 C C . ASP A 1 77 ? -10.948 11.009 10.100 1.00 79.62 77 ASP A C 1
ATOM 617 O O . ASP A 1 77 ? -11.313 11.205 8.937 1.00 79.62 77 ASP A O 1
ATOM 621 N N . ILE A 1 78 ? -11.788 10.639 11.065 1.00 72.56 78 ILE A N 1
ATOM 622 C CA . ILE A 1 78 ? -13.238 10.623 10.908 1.00 72.56 78 ILE A CA 1
ATOM 623 C C . ILE A 1 78 ? -13.879 11.218 12.158 1.00 72.56 78 ILE A C 1
ATOM 625 O O . ILE A 1 78 ? -13.703 10.726 13.275 1.00 72.56 78 ILE A O 1
ATOM 629 N N . VAL A 1 79 ? -14.644 12.290 11.949 1.00 63.31 79 VAL A N 1
ATOM 630 C CA . VAL A 1 79 ? -15.137 13.166 13.022 1.00 63.31 79 VAL A CA 1
ATOM 631 C C . VAL A 1 79 ? -16.328 12.557 13.776 1.00 63.31 79 VAL A C 1
ATOM 633 O O . VAL A 1 79 ? -16.491 12.813 14.966 1.00 63.31 79 VAL A O 1
ATOM 636 N N . GLN A 1 80 ? -17.176 11.760 13.113 1.00 61.62 80 GLN A N 1
ATOM 637 C CA . GLN A 1 80 ? -18.471 11.299 13.660 1.00 61.62 80 GLN A CA 1
ATOM 638 C C . GLN A 1 80 ? -18.822 9.846 13.309 1.00 61.62 80 GLN A C 1
ATOM 640 O O . GLN A 1 80 ? -19.973 9.439 13.450 1.00 61.62 80 GLN A O 1
ATOM 645 N N . GLN A 1 81 ? -17.862 9.065 12.817 1.00 65.75 81 GLN A N 1
ATOM 646 C CA . GLN A 1 81 ? -18.156 7.788 12.169 1.00 65.75 81 GLN A CA 1
ATOM 647 C C . GLN A 1 81 ? -17.518 6.589 12.860 1.00 65.75 81 GLN A C 1
ATOM 649 O O . GLN A 1 81 ? -16.644 6.721 13.718 1.00 65.75 81 GLN A O 1
ATOM 654 N N . ASP A 1 82 ? -17.988 5.413 12.454 1.00 80.12 82 ASP A N 1
ATOM 655 C CA . ASP A 1 82 ? -17.494 4.123 12.903 1.00 80.12 82 ASP A CA 1
ATOM 656 C C . ASP A 1 82 ? -15.990 3.979 12.623 1.00 80.12 82 ASP A C 1
ATOM 658 O O . ASP A 1 82 ? -15.547 4.069 11.473 1.00 80.12 82 ASP A O 1
ATOM 662 N N . ARG A 1 83 ? -15.224 3.742 13.694 1.00 84.25 83 ARG A N 1
ATOM 663 C CA . ARG A 1 83 ? -13.774 3.499 13.679 1.00 84.25 83 ARG A CA 1
ATOM 664 C C . ARG A 1 83 ? -13.428 2.017 13.532 1.00 84.25 83 ARG A C 1
ATOM 666 O O . ARG A 1 83 ? -12.279 1.644 13.743 1.00 84.25 83 ARG A O 1
ATOM 673 N N . SER A 1 84 ? -14.404 1.173 13.204 1.00 89.94 84 SER A N 1
ATOM 674 C CA . SER A 1 84 ? -14.147 -0.218 12.861 1.00 89.94 84 SER A CA 1
ATOM 675 C C . SER A 1 84 ? -13.168 -0.319 11.682 1.00 89.94 84 SER A C 1
ATOM 677 O O . SER A 1 84 ? -13.211 0.512 10.760 1.00 89.94 84 SER A O 1
ATOM 679 N N . PRO A 1 85 ? -12.285 -1.334 11.695 1.00 92.56 85 PRO A N 1
ATOM 680 C CA . PRO A 1 85 ? -11.404 -1.614 10.574 1.00 92.56 85 PRO A CA 1
ATOM 681 C C . PRO A 1 85 ? -12.172 -1.719 9.255 1.00 92.56 85 PRO A C 1
ATOM 683 O O . PRO A 1 85 ? -13.271 -2.272 9.184 1.00 92.56 85 PRO A O 1
ATOM 686 N N . ARG A 1 86 ? -11.579 -1.187 8.189 1.00 92.44 86 ARG A N 1
ATOM 687 C CA . ARG A 1 86 ? -12.166 -1.204 6.850 1.00 92.44 86 ARG A CA 1
ATOM 688 C C . ARG A 1 86 ? -11.838 -2.530 6.169 1.00 92.44 86 ARG A C 1
ATOM 690 O O . ARG A 1 86 ? -10.715 -2.746 5.717 1.00 92.44 86 ARG A O 1
ATOM 697 N N . GLU A 1 87 ? -12.832 -3.409 6.056 1.00 93.50 87 GLU A N 1
ATOM 698 C CA . GLU A 1 87 ? -12.712 -4.685 5.339 1.00 93.50 87 GLU A CA 1
ATOM 699 C C . GLU A 1 87 ? -12.782 -4.469 3.819 1.00 93.50 87 GLU A C 1
ATOM 701 O O . GLU A 1 87 ? -13.779 -4.766 3.160 1.00 93.50 87 GLU A O 1
ATOM 706 N N . ILE A 1 88 ? -11.715 -3.900 3.255 1.00 95.62 88 ILE A N 1
ATOM 707 C CA . ILE A 1 88 ? -11.596 -3.601 1.825 1.00 95.62 88 ILE A CA 1
ATOM 708 C C . ILE A 1 88 ? -10.520 -4.512 1.222 1.00 95.62 88 ILE A C 1
ATOM 710 O O . ILE A 1 88 ? -9.327 -4.280 1.436 1.00 95.62 88 ILE A O 1
ATOM 714 N N . PRO A 1 89 ? -10.904 -5.535 0.437 1.00 95.38 89 PRO A N 1
ATOM 715 C CA . PRO A 1 89 ? -9.952 -6.380 -0.269 1.00 95.38 89 PRO A CA 1
ATOM 716 C C . PRO A 1 89 ? -9.093 -5.570 -1.244 1.00 95.38 89 PRO A C 1
ATOM 718 O O . PRO A 1 89 ? -9.614 -4.762 -2.021 1.00 95.38 89 PRO A O 1
ATOM 721 N N . ILE A 1 90 ? -7.784 -5.822 -1.238 1.00 96.50 90 ILE A N 1
ATOM 722 C CA . ILE A 1 90 ? -6.834 -5.215 -2.175 1.00 96.50 90 ILE A CA 1
ATOM 723 C C . ILE A 1 90 ? -6.456 -6.245 -3.236 1.00 96.50 90 ILE A C 1
ATOM 725 O O . ILE A 1 90 ? -6.005 -7.339 -2.911 1.00 96.50 90 ILE A O 1
ATOM 729 N N . TYR A 1 91 ? -6.606 -5.873 -4.503 1.00 95.38 91 TYR A N 1
ATOM 730 C CA . TYR A 1 91 ? -6.223 -6.669 -5.663 1.00 95.38 91 TYR A CA 1
ATOM 731 C C . TYR A 1 91 ? -5.106 -5.978 -6.425 1.00 95.38 91 TYR A C 1
ATOM 733 O O . TYR A 1 91 ? -5.141 -4.766 -6.638 1.00 95.38 91 TYR A O 1
ATOM 741 N N . ILE A 1 92 ? -4.133 -6.756 -6.885 1.00 95.31 92 ILE A N 1
ATOM 742 C CA . ILE A 1 92 ? -2.984 -6.236 -7.620 1.00 95.31 92 ILE A CA 1
ATOM 743 C C . ILE A 1 92 ? -3.126 -6.625 -9.088 1.00 95.31 92 ILE A C 1
ATOM 745 O O . ILE A 1 92 ? -3.211 -7.802 -9.435 1.00 95.31 92 ILE A O 1
ATOM 749 N N . GLY A 1 93 ? -3.120 -5.621 -9.963 1.00 91.88 93 GLY A N 1
ATOM 750 C CA . GLY A 1 93 ? -2.961 -5.782 -11.403 1.00 91.88 93 GLY A CA 1
ATOM 751 C C . GLY A 1 93 ? -1.532 -6.213 -11.715 1.00 91.88 93 GLY A C 1
ATOM 752 O O . GLY A 1 93 ? -0.681 -5.386 -12.052 1.00 91.88 93 GLY A O 1
ATOM 753 N N . ALA A 1 94 ? -1.258 -7.500 -11.526 1.00 88.62 94 ALA A N 1
ATOM 754 C CA . ALA A 1 94 ? 0.076 -8.059 -11.618 1.00 88.62 94 ALA A CA 1
ATOM 755 C C . ALA A 1 94 ? 0.476 -8.341 -13.072 1.00 88.62 94 ALA A C 1
ATOM 757 O O . ALA A 1 94 ? -0.071 -9.233 -13.717 1.00 88.62 94 ALA A O 1
ATOM 758 N N . THR A 1 95 ? 1.474 -7.610 -13.572 1.00 86.19 95 THR A N 1
ATOM 759 C CA . THR A 1 95 ? 2.051 -7.839 -14.904 1.00 86.19 95 THR A CA 1
ATOM 760 C C . THR A 1 95 ? 3.489 -8.340 -14.782 1.00 86.19 95 THR A C 1
ATOM 762 O O . THR A 1 95 ? 4.359 -7.627 -14.277 1.00 86.19 95 THR A O 1
ATOM 765 N N . GLY A 1 96 ? 3.739 -9.549 -15.291 1.00 88.56 96 GLY A N 1
ATOM 766 C CA . GLY A 1 96 ? 5.048 -10.208 -15.294 1.00 88.56 96 GLY A CA 1
ATOM 767 C C . GLY A 1 96 ? 5.352 -11.002 -14.019 1.00 88.56 96 GLY A C 1
ATOM 768 O O . GLY A 1 96 ? 4.816 -10.724 -12.946 1.00 88.56 96 GLY A O 1
ATOM 769 N N . ASP A 1 97 ? 6.254 -11.976 -14.140 1.00 94.00 97 ASP A N 1
ATOM 770 C CA . ASP A 1 97 ? 6.505 -13.018 -13.131 1.00 94.00 97 ASP A CA 1
ATOM 771 C C . ASP A 1 97 ? 6.836 -12.463 -11.743 1.00 94.00 97 ASP A C 1
ATOM 773 O O . ASP A 1 97 ? 6.294 -12.915 -10.739 1.00 94.00 97 ASP A O 1
ATOM 777 N N . LYS A 1 98 ? 7.670 -11.419 -11.672 1.00 93.56 98 LYS A N 1
ATOM 778 C CA . LYS A 1 98 ? 8.044 -10.803 -10.389 1.00 93.56 98 LYS A CA 1
ATOM 779 C C . LYS A 1 98 ? 6.874 -10.100 -9.702 1.00 93.56 98 LYS A C 1
ATOM 781 O O . LYS A 1 98 ? 6.813 -10.086 -8.478 1.00 93.56 98 LYS A O 1
ATOM 786 N N . MET A 1 99 ? 5.966 -9.494 -10.471 1.00 94.69 99 MET A N 1
ATOM 787 C CA . MET A 1 99 ? 4.785 -8.839 -9.904 1.00 94.69 99 MET A CA 1
ATOM 788 C C . MET A 1 99 ? 3.757 -9.880 -9.457 1.00 94.69 99 MET A C 1
ATOM 790 O O . MET A 1 99 ? 3.117 -9.690 -8.428 1.00 94.69 99 MET A O 1
ATOM 794 N N . LEU A 1 100 ? 3.631 -10.992 -10.189 1.00 94.44 100 LEU A N 1
ATOM 795 C CA . LEU A 1 100 ? 2.808 -12.135 -9.783 1.00 94.44 100 LEU A CA 1
ATOM 796 C C . LEU A 1 100 ? 3.328 -12.757 -8.485 1.00 94.44 100 LEU A C 1
ATOM 798 O O . LEU A 1 100 ? 2.552 -12.952 -7.555 1.00 94.44 100 LEU A O 1
ATOM 802 N N . GLN A 1 101 ? 4.640 -12.988 -8.394 1.00 95.69 101 GLN A N 1
ATOM 803 C CA . GLN A 1 101 ? 5.280 -13.479 -7.176 1.00 95.69 101 GLN A CA 1
ATOM 804 C C . GLN A 1 101 ? 5.036 -12.528 -6.001 1.00 95.69 101 GLN A C 1
ATOM 806 O O . GLN A 1 101 ? 4.534 -12.960 -4.969 1.00 95.69 101 GLN A O 1
ATOM 811 N N . LEU A 1 102 ? 5.324 -11.232 -6.179 1.00 94.94 102 LEU A N 1
ATOM 812 C CA . LEU A 1 102 ? 5.065 -10.220 -5.156 1.00 94.94 102 LEU A CA 1
ATOM 813 C C . LEU A 1 102 ? 3.605 -10.258 -4.702 1.00 94.94 102 LEU A C 1
ATOM 815 O O . LEU A 1 102 ? 3.343 -10.231 -3.507 1.00 94.94 102 LEU A O 1
ATOM 819 N N . SER A 1 103 ? 2.669 -10.344 -5.648 1.00 92.88 103 SER A N 1
ATOM 820 C CA . SER A 1 103 ? 1.239 -10.385 -5.340 1.00 92.88 103 SER A CA 1
ATOM 821 C C . SER A 1 103 ? 0.869 -11.605 -4.507 1.00 92.88 103 SER A C 1
ATOM 823 O O . SER A 1 103 ? 0.022 -11.474 -3.643 1.00 92.88 103 SER A O 1
ATOM 825 N N . GLY A 1 104 ? 1.511 -12.759 -4.718 1.00 92.44 104 GLY A N 1
ATOM 826 C CA . GLY A 1 104 ? 1.329 -13.939 -3.868 1.00 92.44 104 GLY A CA 1
ATOM 827 C C . GLY A 1 104 ? 1.958 -13.802 -2.478 1.00 92.44 104 GLY A C 1
ATOM 828 O O . GLY A 1 104 ? 1.419 -14.333 -1.516 1.00 92.44 104 GLY A O 1
ATOM 829 N N . GLU A 1 105 ? 3.071 -13.075 -2.353 1.00 93.50 105 GLU A N 1
ATOM 830 C CA . GLU A 1 105 ? 3.726 -12.810 -1.063 1.00 93.50 105 GLU A CA 1
ATOM 831 C C . GLU A 1 105 ? 2.946 -11.819 -0.192 1.00 93.50 105 GLU A C 1
ATOM 833 O O . GLU A 1 105 ? 3.015 -11.900 1.032 1.00 93.50 105 GLU A O 1
ATOM 838 N N . ILE A 1 106 ? 2.251 -10.863 -0.818 1.00 89.62 106 ILE A N 1
ATOM 839 C CA . ILE A 1 106 ? 1.485 -9.818 -0.125 1.00 89.62 106 ILE A CA 1
ATOM 840 C C . ILE A 1 106 ? -0.029 -9.999 -0.241 1.00 89.62 106 ILE A C 1
ATOM 842 O O . ILE A 1 106 ? -0.753 -9.093 0.164 1.00 89.62 106 ILE A O 1
ATOM 846 N N . ALA A 1 107 ? -0.516 -11.112 -0.798 1.00 72.88 107 ALA A N 1
ATOM 847 C CA . ALA A 1 107 ? -1.945 -11.434 -0.848 1.00 72.88 107 ALA A CA 1
ATOM 848 C C . ALA A 1 107 ? -2.522 -11.550 0.564 1.00 72.88 107 ALA A C 1
ATOM 850 O O . ALA A 1 107 ? -1.935 -12.269 1.398 1.00 72.88 107 ALA A O 1
#

pLDDT: mean 91.99, std 6.76, range [61.62, 97.88]

Mean predicted aligned error: 3.8 Å

Nearest PDB structures (foldseek):
  8qq8-assembly1_A-2  TM=8.880E-01  e=6.708E-06  Methanocaldococcus jannaschii
  1z69-assembly1_C  TM=9.462E-01  e=2.680E-05  Methanosarcina barkeri
  8qpm-assembly2_D  TM=8.924E-01  e=1.521E-05  Methanocaldococcus jannaschii
  8qpl-assembly1_B  TM=8.845E-01  e=1.725E-05  Methanocaldococcus jannaschii
  1f07-assembly1_A  TM=8.133E-01  e=2.656E-03  Methanothermobacter thermautotrophicus

Secondary structure (DSSP, 8-state):
-HHHHHHHHHHHHHHSTT---EEEE---TTHHHHTT-----HHHHHHHHHHHHHHHHT-S-EEEE-SS-EEEEE----SSS--S-----EEEE--SHHHHHHHHH--